Protein AF-A0A951BJT9-F1 (afdb_monomer_lite)

Sequence (90 aa):
MVFGVRPTSNATVVIPDLRGVLATVLADAGVSVLPRYLCAGELERGVLIELHTPSDLPLNTLFLVTRPTALSNAAVVALHARLLLQGRLW

Radius of gyration: 17.81 Å; chains: 1; bounding box: 39×24×49 Å

Structure (mmCIF, N/CA/C/O backbone):
data_AF-A0A951BJT9-F1
#
_entry.id   AF-A0A951BJT9-F1
#
loop_
_atom_site.group_PDB
_atom_site.id
_atom_site.type_symbol
_atom_site.label_atom_id
_atom_site.label_alt_id
_atom_site.label_comp_id
_atom_site.label_asym_id
_atom_site.label_entity_id
_atom_site.label_seq_id
_atom_site.pdbx_PDB_ins_code
_atom_site.Cartn_x
_atom_site.Cartn_y
_atom_site.Cartn_z
_atom_site.occupancy
_atom_site.B_iso_or_equiv
_atom_site.auth_seq_id
_atom_site.auth_comp_id
_atom_site.auth_asym_id
_atom_site.auth_atom_id
_atom_site.pdbx_PDB_model_num
ATOM 1 N N . MET A 1 1 ? 6.204 2.254 16.009 1.00 62.31 1 MET A N 1
ATOM 2 C CA . MET A 1 1 ? 4.886 1.593 16.181 1.00 62.31 1 MET A CA 1
ATOM 3 C C . MET A 1 1 ? 3.814 2.652 16.022 1.00 62.31 1 MET A C 1
ATOM 5 O O . MET A 1 1 ? 3.976 3.691 16.638 1.00 62.31 1 MET A O 1
ATOM 9 N N . VAL A 1 2 ? 2.758 2.403 15.240 1.00 70.19 2 VAL A N 1
ATOM 10 C CA . VAL A 1 2 ? 1.741 3.422 14.882 1.00 70.19 2 VAL A CA 1
ATOM 11 C C . VAL A 1 2 ? 1.111 4.095 16.108 1.00 70.19 2 VAL A C 1
ATOM 13 O O . VAL A 1 2 ? 0.879 5.292 16.080 1.00 70.19 2 VAL A O 1
ATOM 16 N N . PHE A 1 3 ? 0.908 3.352 17.201 1.00 76.06 3 PHE A N 1
ATOM 17 C CA . PHE A 1 3 ? 0.276 3.863 18.426 1.00 76.06 3 PHE A CA 1
ATOM 18 C C . PHE A 1 3 ? 1.245 4.101 19.594 1.00 76.06 3 PHE A C 1
ATOM 20 O O . PHE A 1 3 ? 0.798 4.325 20.713 1.00 76.06 3 PHE A O 1
ATOM 27 N N . GLY A 1 4 ? 2.562 3.967 19.395 1.00 77.69 4 GLY A N 1
ATOM 28 C CA . GLY A 1 4 ? 3.567 4.089 20.470 1.00 77.69 4 GLY A CA 1
ATOM 29 C C . GLY A 1 4 ? 3.512 3.011 21.571 1.00 77.69 4 GLY A C 1
ATOM 30 O O . GLY A 1 4 ? 4.497 2.802 22.269 1.00 77.69 4 GLY A O 1
ATOM 31 N N . VAL A 1 5 ? 2.407 2.269 21.682 1.00 82.44 5 VAL A N 1
ATOM 32 C CA . VAL A 1 5 ? 2.182 1.171 22.629 1.00 82.44 5 VAL A CA 1
ATOM 33 C C . VAL A 1 5 ? 1.727 -0.086 21.904 1.00 82.44 5 VAL A C 1
ATOM 35 O O . VAL A 1 5 ? 1.199 -0.034 20.788 1.00 82.44 5 VAL A O 1
ATOM 38 N N . ARG A 1 6 ? 1.977 -1.247 22.515 1.00 79.81 6 ARG A N 1
ATOM 39 C CA . ARG A 1 6 ? 1.558 -2.524 21.938 1.00 79.81 6 ARG A CA 1
ATOM 40 C C . ARG A 1 6 ? 0.040 -2.645 22.103 1.00 79.81 6 ARG A C 1
ATOM 42 O O . ARG A 1 6 ? -0.425 -2.509 23.234 1.00 79.81 6 ARG A O 1
ATOM 49 N N . PRO A 1 7 ? -0.723 -2.917 21.030 1.00 80.56 7 PRO A N 1
ATOM 50 C CA . PRO A 1 7 ? -2.146 -3.201 21.161 1.00 80.56 7 PRO A CA 1
ATOM 51 C C . PRO A 1 7 ? -2.373 -4.368 22.126 1.00 80.56 7 PRO A C 1
ATOM 53 O O . PRO A 1 7 ? -1.665 -5.375 22.064 1.00 80.56 7 PRO A O 1
ATOM 56 N N . THR A 1 8 ? -3.339 -4.218 23.029 1.00 85.69 8 THR A N 1
ATOM 57 C CA . THR A 1 8 ? -3.734 -5.257 23.994 1.00 85.69 8 THR A CA 1
ATOM 58 C C . THR A 1 8 ? -4.724 -6.257 23.399 1.00 85.69 8 THR A C 1
ATOM 60 O O . THR A 1 8 ? -4.892 -7.347 23.941 1.00 85.69 8 THR A O 1
ATOM 63 N N . SER A 1 9 ? -5.359 -5.905 22.279 1.00 82.81 9 SER A N 1
ATOM 64 C CA . SER A 1 9 ? -6.258 -6.758 21.508 1.00 82.81 9 SER A CA 1
ATOM 65 C C . SER A 1 9 ? -5.557 -7.383 20.299 1.00 82.81 9 SER A C 1
ATOM 67 O O . SER A 1 9 ? -4.631 -6.813 19.717 1.00 82.81 9 SER A O 1
ATOM 69 N N . ASN A 1 10 ? -6.027 -8.569 19.910 1.00 86.00 10 ASN A N 1
ATOM 70 C CA . ASN A 1 10 ? -5.621 -9.228 18.671 1.00 86.00 10 ASN A CA 1
ATOM 71 C C . ASN A 1 10 ? -6.447 -8.713 17.486 1.00 86.00 10 ASN A C 1
ATOM 73 O O . ASN A 1 10 ? -7.567 -8.232 17.659 1.00 86.00 10 ASN A O 1
ATOM 77 N N . ALA A 1 11 ? -5.910 -8.865 16.275 1.00 88.12 11 ALA A N 1
ATOM 78 C CA . ALA A 1 11 ? -6.678 -8.637 15.058 1.00 88.12 11 ALA A CA 1
ATOM 79 C C . ALA A 1 11 ? -7.819 -9.665 14.948 1.00 88.12 11 ALA A C 1
ATOM 81 O O . ALA A 1 11 ? -7.579 -10.868 15.052 1.00 88.12 11 ALA A O 1
ATOM 82 N N . THR A 1 12 ? -9.044 -9.191 14.712 1.00 91.50 12 THR A N 1
ATOM 83 C CA . THR A 1 12 ? -10.229 -10.046 14.511 1.00 91.50 12 THR A CA 1
ATOM 84 C C . THR A 1 12 ? -10.184 -10.786 13.172 1.00 91.50 12 THR A C 1
ATOM 86 O O . THR A 1 12 ? -10.684 -11.902 13.064 1.00 91.50 12 THR A O 1
ATOM 89 N N . VAL A 1 13 ? -9.573 -10.177 12.151 1.00 92.31 13 VAL A N 1
ATOM 90 C CA . VAL A 1 13 ? -9.438 -10.726 10.795 1.00 92.31 13 VAL A CA 1
ATOM 91 C C . VAL A 1 13 ? -8.026 -10.446 10.283 1.00 92.31 13 VAL A C 1
ATOM 93 O O . VAL A 1 13 ? -7.478 -9.370 10.521 1.00 92.31 13 VAL A O 1
ATOM 96 N N . VAL A 1 14 ? -7.440 -11.412 9.571 1.00 93.94 14 VAL A N 1
ATOM 97 C CA . VAL A 1 14 ? -6.137 -11.279 8.904 1.00 93.94 14 VAL A CA 1
ATOM 98 C C . VAL A 1 14 ? -6.338 -11.426 7.401 1.00 93.94 14 VAL A C 1
ATOM 100 O O . VAL A 1 14 ? -6.943 -12.393 6.946 1.00 93.94 14 VAL A O 1
ATOM 103 N N . ILE A 1 15 ? -5.830 -10.460 6.637 1.00 95.62 15 ILE A N 1
ATOM 104 C CA . ILE A 1 15 ? -5.989 -10.369 5.181 1.00 95.62 15 ILE A CA 1
ATOM 105 C C . ILE A 1 15 ? -4.592 -10.268 4.561 1.00 95.62 15 ILE A C 1
ATOM 107 O O . ILE A 1 15 ? -3.758 -9.530 5.091 1.00 95.62 15 ILE A O 1
ATOM 111 N N . PRO A 1 16 ? -4.305 -10.998 3.468 1.00 95.06 16 PRO A N 1
ATOM 112 C CA . PRO A 1 16 ? -2.948 -11.111 2.936 1.00 95.06 16 PRO A CA 1
ATOM 113 C C . PRO A 1 16 ? -2.446 -9.855 2.207 1.00 95.06 16 PRO A C 1
ATOM 115 O O . PRO A 1 16 ? -1.258 -9.777 1.903 1.00 95.06 16 PRO A O 1
ATOM 118 N N . ASP A 1 17 ? -3.312 -8.880 1.915 1.00 95.06 17 ASP A N 1
ATOM 119 C CA . ASP A 1 17 ? -2.945 -7.672 1.180 1.00 95.06 17 ASP A CA 1
ATOM 120 C C . ASP A 1 17 ? -3.727 -6.425 1.630 1.00 95.06 17 ASP A C 1
ATOM 122 O O . ASP A 1 17 ? -4.852 -6.493 2.129 1.00 95.06 17 ASP A O 1
ATOM 126 N N . LEU A 1 18 ? -3.125 -5.252 1.420 1.00 94.81 18 LEU A N 1
ATOM 127 C CA . LEU A 1 18 ? -3.683 -3.972 1.861 1.00 94.81 18 LEU A CA 1
ATOM 128 C C . LEU A 1 18 ? -4.943 -3.550 1.089 1.00 94.81 18 LEU A C 1
ATOM 130 O O . LEU A 1 18 ? -5.760 -2.808 1.633 1.00 94.81 18 LEU A O 1
ATOM 134 N N . ARG A 1 19 ? -5.127 -4.003 -0.160 1.00 96.19 19 ARG A N 1
ATOM 135 C CA . ARG A 1 19 ? -6.332 -3.678 -0.941 1.00 96.19 19 ARG A CA 1
ATOM 136 C C . ARG A 1 19 ? -7.533 -4.434 -0.380 1.00 96.19 19 ARG A C 1
ATOM 138 O O . ARG A 1 19 ? -8.607 -3.853 -0.265 1.00 96.19 19 ARG A O 1
ATOM 145 N N . GLY A 1 20 ? -7.338 -5.686 0.031 1.00 97.19 20 GLY A N 1
ATOM 146 C CA . GLY A 1 20 ? -8.332 -6.468 0.757 1.00 97.19 20 GLY A CA 1
ATOM 147 C C . GLY A 1 20 ? -8.681 -5.852 2.115 1.00 97.19 20 GLY A C 1
ATOM 148 O O . GLY A 1 20 ? -9.859 -5.781 2.468 1.00 97.19 20 GLY A O 1
ATOM 149 N N . VAL A 1 21 ? -7.687 -5.334 2.850 1.00 97.06 21 VAL A N 1
ATOM 150 C CA . VAL A 1 21 ? -7.933 -4.590 4.101 1.00 97.06 21 VAL A CA 1
ATOM 151 C C . VAL A 1 21 ? -8.799 -3.358 3.836 1.00 97.06 21 VAL A C 1
ATOM 153 O O . VAL A 1 21 ? -9.804 -3.176 4.517 1.00 97.06 21 VAL A O 1
ATOM 156 N N . LEU A 1 22 ? -8.465 -2.548 2.826 1.00 97.31 22 LEU A N 1
ATOM 157 C CA . LEU A 1 22 ? -9.272 -1.386 2.443 1.00 97.31 22 LEU A CA 1
ATOM 158 C C . LEU A 1 22 ? -10.713 -1.783 2.088 1.00 97.31 22 LEU A C 1
ATOM 160 O O . LEU A 1 22 ? -11.651 -1.188 2.609 1.00 97.31 22 LEU A O 1
ATOM 164 N N . ALA A 1 23 ? -10.898 -2.805 1.249 1.00 97.31 23 ALA A N 1
ATOM 165 C CA . ALA A 1 23 ? -12.226 -3.283 0.863 1.00 97.31 23 ALA A CA 1
ATOM 166 C C . ALA A 1 23 ? -1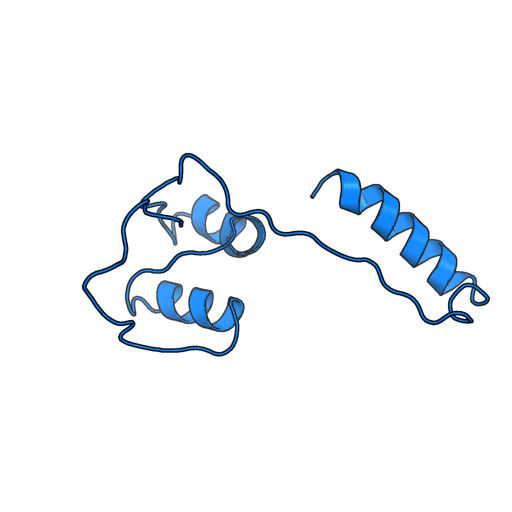3.058 -3.747 2.071 1.00 97.31 23 ALA A C 1
ATOM 168 O O . ALA A 1 23 ? -14.258 -3.505 2.124 1.00 97.31 23 ALA A O 1
ATOM 169 N N . THR A 1 24 ? -12.414 -4.367 3.060 1.00 97.00 24 THR A N 1
ATOM 170 C CA . THR A 1 24 ? -13.061 -4.839 4.292 1.00 97.00 24 THR A CA 1
ATOM 171 C C . THR A 1 24 ? -13.514 -3.676 5.174 1.00 97.00 24 THR A C 1
ATOM 173 O O . THR A 1 24 ? -14.634 -3.689 5.675 1.00 97.00 24 THR A O 1
ATOM 176 N N . VAL A 1 25 ? -12.684 -2.637 5.314 1.00 96.81 25 VAL A N 1
ATOM 177 C CA . VAL A 1 25 ? -13.063 -1.410 6.036 1.00 96.81 25 VAL A CA 1
ATOM 178 C C . VAL A 1 25 ? -14.212 -0.692 5.320 1.00 96.81 25 VAL A C 1
ATOM 180 O O . VAL A 1 25 ? -15.171 -0.287 5.963 1.00 96.81 25 VAL A O 1
ATOM 183 N N . LEU A 1 26 ? -14.165 -0.588 3.987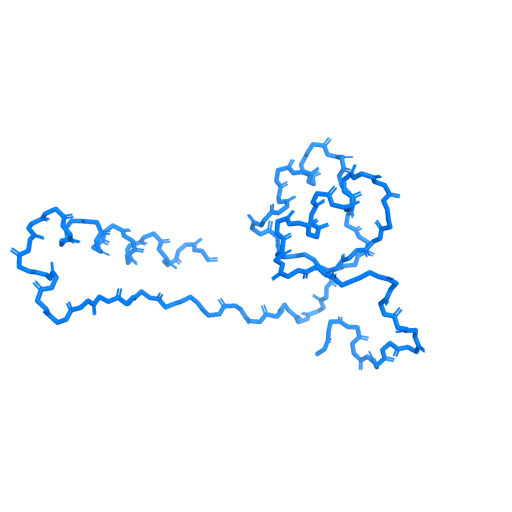 1.00 97.25 26 LEU A N 1
ATOM 184 C CA . LEU A 1 26 ? -15.250 0.003 3.189 1.00 97.25 26 LEU A CA 1
ATOM 185 C C . LEU A 1 26 ? -16.564 -0.790 3.269 1.00 97.25 26 LEU A C 1
ATOM 187 O O . LEU A 1 26 ? -17.630 -0.221 3.059 1.00 97.25 26 LEU A O 1
ATOM 191 N N . ALA A 1 27 ? -16.493 -2.087 3.571 1.00 96.69 27 ALA A N 1
ATOM 192 C CA . ALA A 1 27 ? -17.646 -2.945 3.827 1.00 96.69 27 ALA A CA 1
ATOM 193 C C . ALA A 1 27 ? -18.136 -2.883 5.290 1.00 96.69 27 ALA A C 1
ATOM 195 O O . ALA A 1 27 ? -18.889 -3.757 5.713 1.00 96.69 27 ALA A O 1
ATOM 196 N N . ASP A 1 28 ? -17.698 -1.876 6.052 1.00 94.12 28 ASP A N 1
ATOM 197 C CA . ASP A 1 28 ? -18.090 -1.611 7.442 1.00 94.12 28 ASP A CA 1
ATOM 198 C C . ASP A 1 28 ? -17.693 -2.715 8.441 1.00 94.12 28 ASP A C 1
ATOM 200 O O . ASP A 1 28 ? -18.250 -2.851 9.528 1.00 94.12 28 ASP A O 1
ATOM 204 N N . ALA A 1 29 ? -16.677 -3.518 8.110 1.00 93.50 29 ALA A N 1
ATOM 205 C CA . ALA A 1 29 ? -16.209 -4.600 8.978 1.00 93.50 29 ALA A CA 1
ATOM 206 C C . ALA A 1 29 ? -15.207 -4.139 10.063 1.00 93.50 29 ALA A C 1
ATOM 208 O O . ALA A 1 29 ? -14.536 -4.969 10.682 1.00 93.50 29 ALA A O 1
ATOM 209 N N . GLY A 1 30 ? -15.089 -2.827 10.303 1.00 93.44 30 GLY A N 1
ATOM 210 C CA . GLY A 1 30 ? -14.289 -2.244 11.383 1.00 93.44 30 GLY A CA 1
ATOM 211 C C . GLY A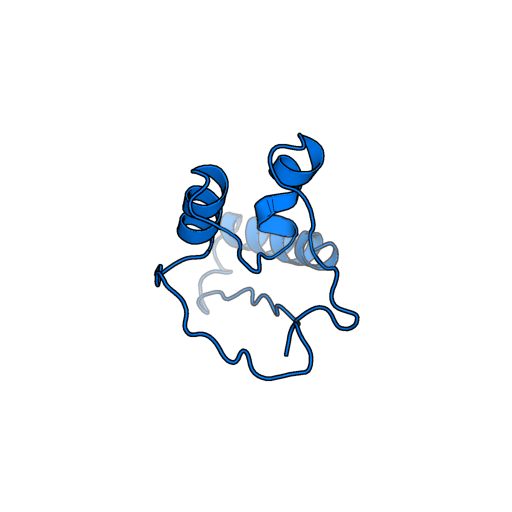 1 30 ? -13.274 -1.199 10.917 1.00 93.44 30 GLY A C 1
ATOM 212 O O . GLY A 1 30 ? -13.502 -0.468 9.960 1.00 93.44 30 GLY A O 1
ATOM 213 N N . VAL A 1 31 ? -12.143 -1.112 11.623 1.00 94.12 31 VAL A N 1
ATOM 214 C CA . VAL A 1 31 ? -11.103 -0.087 11.419 1.00 94.12 31 VAL A CA 1
ATOM 215 C C . VAL A 1 31 ? -9.738 -0.726 11.182 1.00 94.12 31 VAL A C 1
ATOM 217 O O . VAL A 1 31 ? -9.475 -1.839 11.636 1.00 94.12 31 VAL A O 1
ATOM 220 N N . SER A 1 32 ? -8.846 -0.017 10.491 1.00 93.62 32 SER A N 1
ATOM 221 C CA . SER A 1 32 ? -7.482 -0.488 10.238 1.00 93.62 32 SER A CA 1
ATOM 222 C C . SER A 1 32 ? -6.501 0.671 10.044 1.00 93.62 32 SER A C 1
ATOM 224 O O . SER A 1 32 ? -6.900 1.826 9.909 1.00 93.62 32 SER A O 1
ATOM 226 N N . VAL A 1 33 ? -5.207 0.351 10.010 1.00 90.81 33 VAL A N 1
ATOM 227 C CA . VAL A 1 33 ? -4.141 1.272 9.599 1.00 90.81 33 VAL A CA 1
ATOM 228 C C . VAL A 1 33 ? -3.874 1.063 8.110 1.00 90.81 33 VAL A C 1
ATOM 230 O O . VAL A 1 33 ? -3.528 -0.041 7.691 1.00 90.81 33 VAL A O 1
ATOM 233 N N . LEU A 1 34 ? -4.005 2.124 7.313 1.00 91.19 34 LEU A N 1
ATOM 234 C CA . LEU A 1 34 ? -3.832 2.082 5.860 1.00 91.19 34 LEU A CA 1
ATOM 235 C C . LEU A 1 34 ? -2.844 3.159 5.391 1.0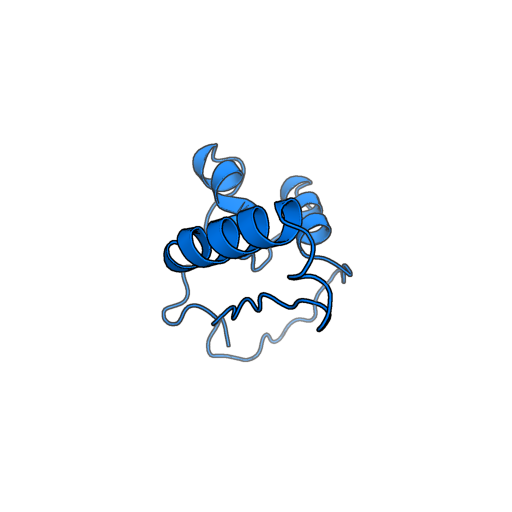0 91.19 34 LEU A C 1
ATOM 237 O O . LEU A 1 34 ? -2.872 4.276 5.913 1.00 91.19 34 LEU A O 1
ATOM 241 N N . PRO A 1 35 ? -1.987 2.871 4.393 1.00 90.62 35 PRO A N 1
ATOM 242 C CA . PRO A 1 35 ? -1.168 3.905 3.779 1.00 90.62 35 PRO A CA 1
ATOM 243 C C . PRO A 1 35 ? -2.031 4.927 3.042 1.00 90.62 35 PRO A C 1
ATOM 245 O O . PRO A 1 35 ? -2.902 4.556 2.256 1.00 90.62 35 PRO A O 1
ATOM 248 N N . ARG A 1 36 ? -1.736 6.218 3.224 1.00 89.69 36 ARG A N 1
ATOM 249 C CA . ARG A 1 36 ? -2.513 7.309 2.618 1.00 89.69 36 ARG A CA 1
ATOM 250 C C . ARG A 1 36 ? -2.592 7.218 1.093 1.00 89.69 36 ARG A C 1
ATOM 252 O O . ARG A 1 36 ? -3.662 7.440 0.543 1.00 89.69 36 ARG A O 1
ATOM 259 N N . TYR A 1 37 ? -1.520 6.802 0.415 1.00 89.06 37 TYR A N 1
ATOM 260 C CA . TYR A 1 37 ? -1.529 6.621 -1.045 1.00 89.06 37 TYR A CA 1
ATOM 261 C C . TYR A 1 37 ? -2.561 5.589 -1.531 1.00 89.06 37 TYR A C 1
ATOM 263 O O . TYR A 1 37 ? -2.922 5.594 -2.704 1.00 89.06 37 TYR A O 1
ATOM 271 N N . LEU A 1 38 ? -3.010 4.681 -0.657 1.00 93.00 38 LEU A N 1
ATOM 272 C CA . LEU A 1 38 ? -3.969 3.638 -1.002 1.00 93.00 38 LEU A CA 1
ATOM 273 C C . LEU A 1 38 ? -5.420 4.081 -0.792 1.00 93.00 38 LEU A C 1
ATOM 275 O O . LEU A 1 38 ? -6.293 3.568 -1.481 1.00 93.00 38 LEU A O 1
ATOM 279 N N . CYS A 1 39 ? -5.671 4.992 0.154 1.00 95.06 39 CYS A N 1
ATOM 280 C CA . CYS A 1 39 ? -7.019 5.375 0.588 1.00 95.06 39 CYS A CA 1
ATOM 281 C C . CYS A 1 39 ? -7.337 6.876 0.450 1.00 95.06 39 CYS A C 1
ATOM 283 O O . CYS A 1 39 ? -8.359 7.335 0.959 1.00 95.06 39 CYS A O 1
ATOM 285 N N . ALA A 1 40 ? -6.466 7.662 -0.195 1.00 94.88 40 ALA A N 1
ATOM 286 C CA . ALA A 1 40 ? -6.645 9.109 -0.343 1.00 94.88 40 ALA A CA 1
ATOM 287 C C . ALA A 1 40 ? -7.989 9.465 -0.993 1.00 94.88 40 ALA A C 1
ATOM 289 O O . ALA A 1 40 ? -8.720 10.295 -0.462 1.00 94.88 40 ALA A O 1
ATOM 290 N N . GLY A 1 41 ? -8.363 8.784 -2.080 1.00 96.94 41 GLY A N 1
ATOM 291 C CA . GLY A 1 41 ? -9.623 9.062 -2.770 1.00 96.94 41 GLY A CA 1
ATOM 292 C C . GLY A 1 41 ? -10.856 8.733 -1.921 1.00 96.94 41 GLY A C 1
ATOM 293 O O . GLY A 1 41 ? -11.870 9.417 -2.000 1.00 96.94 41 GLY A O 1
ATOM 294 N N . GLU A 1 42 ? -10.794 7.688 -1.103 1.00 97.25 42 GLU A N 1
ATOM 295 C CA . GLU A 1 42 ? -11.864 7.292 -0.186 1.00 97.25 42 GLU A CA 1
ATOM 296 C C . GLU A 1 42 ? -12.040 8.306 0.949 1.00 97.25 42 GLU A C 1
ATOM 298 O O . GLU A 1 42 ? -13.170 8.627 1.319 1.00 97.25 42 GLU A O 1
ATOM 303 N N . LEU A 1 43 ? -10.930 8.837 1.465 1.00 96.56 43 LEU A N 1
ATOM 304 C CA . LEU A 1 43 ? -10.927 9.914 2.454 1.00 96.56 43 LE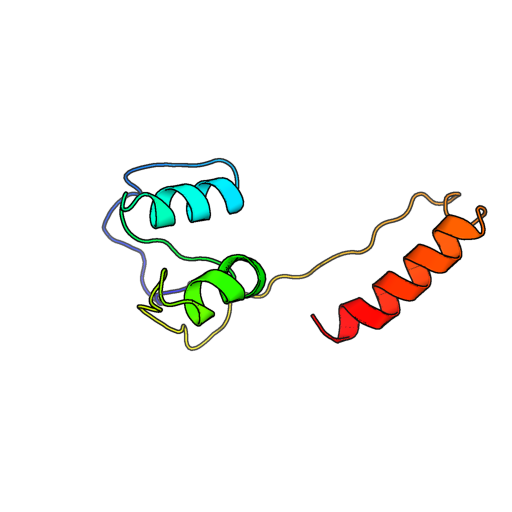U A CA 1
ATOM 305 C C . LEU A 1 43 ? -11.485 11.216 1.865 1.00 96.56 43 LEU A C 1
ATOM 307 O O . LEU A 1 43 ? -12.331 11.852 2.484 1.00 96.56 43 LEU A O 1
ATOM 311 N N . GLU A 1 44 ? -11.066 11.588 0.652 1.00 97.31 44 GLU A N 1
ATOM 312 C CA . GLU A 1 44 ? -11.560 12.779 -0.056 1.00 97.31 44 GLU A CA 1
ATOM 313 C C . GLU A 1 44 ? -13.069 12.718 -0.318 1.00 97.31 44 GLU A C 1
ATOM 315 O O . GLU A 1 44 ? -13.767 13.723 -0.199 1.00 97.31 44 GLU A O 1
ATOM 320 N N . ARG A 1 45 ? -13.592 11.528 -0.638 1.00 97.25 45 ARG A N 1
ATOM 321 C CA . ARG A 1 45 ? -15.035 11.296 -0.814 1.00 97.25 45 ARG A CA 1
ATOM 322 C C . ARG A 1 45 ? -15.805 11.200 0.507 1.00 97.25 45 ARG A C 1
ATOM 324 O O . ARG A 1 45 ? -17.028 11.104 0.470 1.00 97.25 45 ARG A O 1
ATOM 331 N N . GLY A 1 46 ? -15.120 11.174 1.651 1.00 95.75 46 GLY A N 1
ATOM 332 C CA . GLY A 1 46 ? -15.735 11.016 2.970 1.00 95.75 46 GLY A CA 1
ATOM 333 C C . GLY A 1 46 ? -16.334 9.630 3.233 1.00 95.75 46 GLY A C 1
ATOM 334 O O . GLY A 1 46 ? -17.097 9.473 4.180 1.00 95.75 46 GLY A O 1
ATOM 335 N N . VAL A 1 47 ? -16.006 8.623 2.413 1.00 96.31 47 VAL A N 1
ATOM 336 C CA . VAL A 1 47 ? -16.418 7.225 2.659 1.00 96.31 47 VAL A CA 1
ATOM 337 C C . VAL A 1 47 ? -15.505 6.527 3.667 1.00 96.31 47 VAL A C 1
ATOM 339 O O . VAL A 1 47 ? -15.894 5.528 4.260 1.00 96.31 47 VAL A O 1
ATOM 342 N N . LEU A 1 48 ? -14.306 7.070 3.885 1.00 97.06 48 LEU A N 1
ATOM 343 C CA . LEU A 1 48 ? -13.471 6.772 5.041 1.00 97.06 48 LEU A CA 1
ATOM 344 C C . LEU A 1 48 ? -13.240 8.045 5.843 1.00 97.06 48 LEU A C 1
ATOM 346 O O . LEU A 1 48 ? -13.147 9.137 5.283 1.00 97.06 48 LEU A O 1
ATOM 350 N N . ILE A 1 49 ? -13.062 7.877 7.149 1.00 95.50 49 ILE A N 1
ATOM 351 C CA . ILE A 1 49 ? -12.638 8.945 8.050 1.00 95.50 49 ILE A CA 1
ATOM 352 C C . ILE A 1 49 ? -11.281 8.601 8.656 1.00 95.50 49 ILE A C 1
ATOM 354 O O . ILE A 1 49 ? -10.991 7.447 8.979 1.00 95.50 49 ILE A O 1
ATOM 358 N N . GLU A 1 50 ? -10.430 9.608 8.809 1.00 94.19 50 GLU A N 1
ATOM 359 C CA . GLU A 1 50 ? -9.166 9.455 9.518 1.00 94.19 50 GLU A CA 1
ATOM 360 C C . GLU A 1 50 ? -9.418 9.490 11.027 1.00 94.19 50 GLU A C 1
ATOM 362 O O . GLU A 1 50 ? -9.893 10.487 11.562 1.00 94.19 50 GLU A O 1
ATOM 367 N N . LEU A 1 51 ? -9.095 8.392 11.714 1.00 92.56 51 LEU A N 1
ATOM 368 C CA . LEU A 1 51 ? -9.260 8.286 13.168 1.00 92.56 51 LEU A CA 1
ATOM 369 C C . LEU A 1 51 ? -8.025 8.763 13.940 1.00 92.56 51 LEU A C 1
ATOM 371 O O . LEU A 1 51 ? -8.137 9.209 15.079 1.00 92.56 51 LEU A O 1
ATOM 375 N N . HIS A 1 52 ? -6.839 8.626 13.345 1.00 88.50 52 HIS A N 1
ATOM 376 C CA . HIS A 1 52 ? -5.574 8.980 13.974 1.00 88.50 52 HIS A CA 1
ATOM 377 C C . HIS A 1 52 ? -4.487 9.227 12.925 1.00 88.50 52 HIS A C 1
ATOM 379 O O . HIS A 1 52 ? -4.234 8.362 12.084 1.00 88.50 52 HIS A O 1
ATOM 385 N N . THR A 1 53 ? -3.801 10.365 13.036 1.00 84.38 53 THR A N 1
ATOM 386 C CA . THR A 1 53 ? -2.561 10.647 12.305 1.00 84.38 53 THR A CA 1
ATOM 387 C C . THR A 1 53 ? -1.375 10.372 13.233 1.00 84.38 53 THR A C 1
ATOM 389 O O . THR A 1 53 ? -1.235 11.069 14.243 1.00 84.38 53 THR A O 1
ATOM 392 N N . PRO A 1 54 ? -0.524 9.371 12.946 1.00 80.06 54 PRO A N 1
ATOM 393 C CA . PRO A 1 54 ? 0.641 9.103 13.780 1.00 80.06 54 PRO A CA 1
ATOM 394 C C . PRO A 1 54 ? 1.651 10.250 13.671 1.00 80.06 54 PRO A C 1
ATOM 396 O O . PRO A 1 54 ? 1.849 10.806 12.590 1.00 80.06 54 PRO A O 1
ATOM 399 N N . SER A 1 55 ? 2.313 10.580 14.784 1.00 79.50 55 SER A N 1
ATOM 400 C CA . SER A 1 55 ? 3.362 11.612 14.820 1.00 79.50 55 SER A CA 1
ATOM 401 C C . SER A 1 55 ? 4.562 11.250 13.944 1.00 79.50 55 SER A C 1
ATOM 403 O O . SER A 1 55 ? 5.149 12.127 13.319 1.00 79.50 55 SER A O 1
ATOM 405 N N . ASP A 1 56 ? 4.872 9.953 13.864 1.00 77.69 56 ASP A N 1
ATOM 406 C CA . ASP A 1 56 ? 5.892 9.393 12.985 1.00 77.69 56 ASP A CA 1
ATOM 407 C C . ASP A 1 56 ? 5.223 8.516 11.926 1.00 77.69 56 ASP A C 1
ATOM 409 O O . ASP A 1 56 ? 4.703 7.432 12.220 1.00 77.69 56 ASP A O 1
ATOM 413 N N . LEU A 1 57 ? 5.241 8.978 10.675 1.00 70.75 57 LEU A N 1
ATOM 414 C CA . LEU A 1 57 ? 4.736 8.189 9.559 1.00 70.75 57 LEU A CA 1
ATOM 415 C C . LEU A 1 57 ? 5.637 6.961 9.347 1.00 70.75 57 LEU A C 1
ATOM 417 O O . LEU A 1 57 ? 6.861 7.102 9.266 1.00 70.75 57 LEU A O 1
ATOM 421 N N . PRO A 1 58 ? 5.069 5.747 9.234 1.00 74.44 58 PRO A N 1
ATOM 422 C CA . PRO A 1 58 ? 5.862 4.568 8.925 1.00 74.44 58 PRO A CA 1
ATOM 423 C C . PRO A 1 58 ? 6.545 4.737 7.561 1.00 74.44 58 PRO A C 1
ATOM 425 O O . PRO A 1 58 ? 5.888 5.010 6.556 1.00 74.44 58 PRO A O 1
ATOM 428 N N . LEU A 1 59 ? 7.870 4.556 7.536 1.00 78.00 59 LEU A N 1
ATOM 429 C CA . LEU A 1 59 ? 8.664 4.628 6.313 1.00 78.00 59 LEU A CA 1
ATOM 430 C C . LEU A 1 59 ? 8.257 3.489 5.368 1.00 78.00 59 LEU A C 1
ATOM 432 O O . LEU A 1 59 ? 8.368 2.315 5.725 1.00 78.00 59 LEU A O 1
ATOM 436 N N . ASN A 1 60 ? 7.831 3.832 4.154 1.00 76.75 60 ASN A N 1
ATOM 437 C CA . ASN A 1 60 ? 7.615 2.871 3.078 1.00 76.75 60 ASN A CA 1
ATOM 438 C C . ASN A 1 60 ? 8.645 3.107 1.968 1.00 76.75 60 ASN A C 1
ATOM 440 O O . ASN A 1 60 ? 8.466 3.980 1.122 1.00 76.75 60 ASN A O 1
ATOM 444 N N . THR A 1 61 ? 9.735 2.342 1.982 1.00 85.81 61 THR A N 1
ATOM 445 C CA . THR A 1 61 ? 10.781 2.449 0.960 1.00 85.81 61 THR A CA 1
ATOM 446 C C . THR A 1 61 ? 10.393 1.646 -0.275 1.00 85.81 61 THR A C 1
ATOM 448 O O . THR A 1 61 ? 10.305 0.419 -0.227 1.00 85.81 61 THR A O 1
ATOM 451 N N . LEU A 1 62 ? 10.206 2.335 -1.400 1.00 88.31 62 LEU A N 1
ATOM 452 C CA . LEU A 1 62 ? 9.975 1.703 -2.695 1.00 88.31 62 LEU A CA 1
ATOM 453 C C . LEU A 1 62 ? 11.305 1.454 -3.412 1.00 88.31 62 LEU A C 1
ATOM 455 O O . LEU A 1 62 ? 12.162 2.332 -3.486 1.00 88.31 62 LEU A O 1
ATOM 459 N N . PHE A 1 63 ? 11.452 0.263 -3.988 1.00 90.88 63 PHE A N 1
ATOM 460 C CA . PHE A 1 63 ? 12.611 -0.106 -4.794 1.00 90.88 63 PHE A CA 1
ATOM 461 C C . PHE A 1 63 ? 12.194 -0.306 -6.247 1.00 90.88 63 PHE A C 1
ATOM 463 O O . PHE A 1 63 ? 11.252 -1.043 -6.537 1.00 90.88 63 PHE A O 1
ATOM 470 N N . LEU A 1 64 ? 12.931 0.312 -7.170 1.00 93.31 64 LEU A N 1
ATOM 471 C CA . LEU A 1 64 ? 12.816 0.028 -8.595 1.00 93.31 64 LEU A CA 1
ATOM 472 C C . LEU A 1 64 ? 13.891 -0.989 -8.979 1.00 93.31 64 LEU A C 1
ATOM 474 O O . LEU A 1 64 ? 15.082 -0.687 -8.938 1.00 93.31 64 LEU A O 1
ATOM 478 N N . VAL A 1 65 ? 13.469 -2.200 -9.339 1.00 93.44 65 VAL A N 1
ATOM 479 C CA . VAL A 1 65 ? 14.374 -3.315 -9.646 1.00 93.44 65 VAL A CA 1
ATOM 480 C C . VAL A 1 65 ? 14.228 -3.706 -11.109 1.00 93.44 65 VAL A C 1
ATOM 482 O O . VAL A 1 65 ? 13.120 -3.848 -11.624 1.00 93.44 65 VAL A O 1
ATOM 485 N N . THR A 1 66 ? 15.356 -3.909 -11.786 1.00 93.50 66 THR A N 1
ATOM 486 C CA . THR A 1 66 ? 15.399 -4.387 -13.170 1.00 93.50 66 THR A CA 1
ATOM 487 C C . THR A 1 66 ? 16.297 -5.613 -13.280 1.00 93.50 66 THR A C 1
ATOM 489 O O . THR A 1 66 ? 17.215 -5.807 -12.483 1.00 93.50 66 THR A O 1
ATOM 492 N N . ARG A 1 67 ? 16.037 -6.471 -14.276 1.00 91.94 67 ARG A N 1
ATOM 493 C CA . ARG A 1 67 ? 17.002 -7.520 -14.638 1.00 91.94 67 ARG A CA 1
ATOM 494 C C . ARG A 1 67 ? 18.220 -6.864 -15.301 1.00 91.94 67 ARG A C 1
ATOM 496 O O . ARG A 1 67 ? 18.015 -5.910 -16.050 1.00 91.94 67 ARG A O 1
ATOM 503 N N . PRO A 1 68 ? 19.439 -7.411 -15.152 1.00 87.56 68 PRO A N 1
ATOM 504 C CA . PRO A 1 68 ? 20.654 -6.809 -15.713 1.00 87.56 68 PRO A CA 1
ATOM 505 C C . PRO A 1 68 ? 20.574 -6.450 -17.207 1.00 87.56 68 PRO A C 1
ATOM 507 O O . PRO A 1 68 ? 21.091 -5.425 -17.631 1.00 87.56 68 PRO A O 1
ATOM 510 N N . THR A 1 69 ? 19.876 -7.252 -18.014 1.00 92.00 69 THR A N 1
ATOM 511 C CA . THR A 1 69 ? 19.730 -7.037 -19.464 1.00 92.00 69 THR A CA 1
ATOM 512 C C . THR A 1 69 ? 18.480 -6.247 -19.856 1.00 92.00 69 THR A C 1
ATOM 514 O O . THR A 1 69 ? 18.296 -5.928 -21.030 1.00 92.00 69 THR A O 1
ATOM 517 N N . ALA A 1 70 ? 17.605 -5.908 -18.905 1.00 88.25 70 ALA A N 1
ATOM 518 C CA . ALA A 1 70 ? 16.319 -5.270 -19.188 1.00 88.25 70 ALA A CA 1
ATOM 519 C C . ALA A 1 70 ? 16.476 -3.873 -19.809 1.00 88.25 70 ALA A C 1
ATOM 521 O O . ALA A 1 70 ? 15.637 -3.459 -20.603 1.00 88.25 70 ALA A O 1
ATOM 522 N N . LEU A 1 71 ? 17.580 -3.184 -19.510 1.00 86.88 71 LEU A N 1
ATOM 523 C CA . LEU A 1 71 ? 17.884 -1.849 -20.029 1.00 86.88 71 LEU A CA 1
ATOM 524 C C . LEU A 1 71 ? 18.478 -1.851 -21.451 1.00 86.88 71 LEU A C 1
ATOM 526 O O . LEU A 1 71 ? 18.907 -0.811 -21.935 1.00 86.88 71 LEU A O 1
ATOM 530 N N . SER A 1 72 ? 18.475 -2.994 -22.143 1.00 91.88 72 SER A N 1
ATOM 531 C CA . SER A 1 72 ? 18.751 -3.060 -23.588 1.00 91.88 72 SER A CA 1
ATOM 532 C C . SER A 1 72 ? 17.510 -2.769 -24.446 1.00 91.88 72 SER A C 1
ATOM 534 O O . SER A 1 72 ? 17.632 -2.420 -25.617 1.00 91.88 72 SER A O 1
ATOM 536 N N . ASN A 1 73 ? 16.307 -2.880 -23.872 1.00 94.81 73 ASN A N 1
ATOM 537 C CA . ASN A 1 73 ? 15.057 -2.552 -24.549 1.00 94.81 73 ASN A CA 1
ATOM 538 C C . ASN A 1 73 ? 14.710 -1.071 -24.331 1.00 94.81 73 ASN A C 1
ATOM 540 O O . ASN A 1 73 ? 14.460 -0.647 -23.202 1.00 94.81 73 ASN A O 1
ATOM 544 N N . ALA A 1 74 ? 14.626 -0.301 -25.418 1.00 94.31 74 ALA A N 1
ATOM 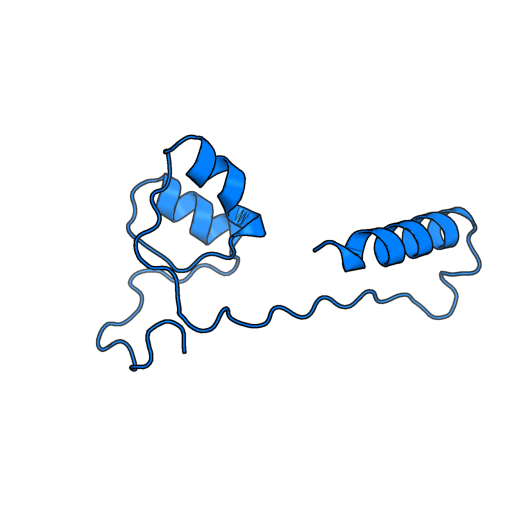545 C CA . ALA A 1 74 ? 14.340 1.134 -25.375 1.00 94.31 74 ALA A CA 1
ATOM 546 C C . ALA A 1 74 ? 13.032 1.487 -24.638 1.00 94.31 74 ALA A C 1
ATOM 548 O O . ALA A 1 74 ? 12.987 2.477 -23.909 1.00 94.31 74 ALA A O 1
ATOM 549 N N . ALA A 1 75 ? 11.984 0.663 -24.760 1.00 94.94 75 ALA A N 1
ATOM 550 C CA . ALA A 1 75 ? 10.724 0.887 -24.050 1.00 94.94 75 ALA A CA 1
ATOM 551 C C . ALA A 1 75 ? 10.890 0.726 -22.530 1.00 94.94 75 ALA A C 1
ATOM 553 O O . ALA A 1 75 ? 10.347 1.512 -21.753 1.00 94.94 75 ALA A O 1
ATOM 554 N N . VAL A 1 76 ? 11.689 -0.255 -22.098 1.00 95.19 76 VAL A N 1
ATOM 555 C CA . VAL A 1 76 ? 11.992 -0.472 -20.676 1.00 95.19 76 VAL A CA 1
ATOM 556 C C . VAL A 1 76 ? 12.856 0.661 -20.128 1.00 95.19 76 VAL A C 1
ATOM 558 O O . VAL A 1 76 ? 12.602 1.122 -19.020 1.00 95.19 76 VAL A O 1
ATOM 561 N N . VAL A 1 77 ? 13.823 1.162 -20.904 1.00 95.62 77 VAL A N 1
ATOM 562 C CA . VAL A 1 77 ? 14.634 2.334 -20.529 1.00 95.62 77 VAL A CA 1
ATOM 563 C C . VAL A 1 77 ? 13.751 3.565 -20.318 1.00 95.62 77 VAL A C 1
ATOM 565 O O . VAL A 1 77 ? 13.867 4.231 -19.288 1.00 95.62 77 VAL A O 1
ATOM 568 N N . ALA A 1 78 ? 12.834 3.841 -21.249 1.00 96.00 78 ALA A N 1
ATOM 569 C CA . ALA A 1 78 ? 11.915 4.971 -21.143 1.00 96.00 78 ALA A CA 1
ATOM 570 C C . ALA A 1 78 ? 11.003 4.858 -19.909 1.00 96.00 78 ALA A C 1
ATOM 572 O O . ALA A 1 78 ? 10.850 5.827 -19.160 1.00 96.00 78 ALA A O 1
ATOM 573 N N . LEU A 1 79 ? 10.443 3.669 -19.655 1.00 95.88 79 LEU A N 1
ATOM 574 C CA . LEU A 1 79 ? 9.620 3.414 -18.473 1.00 95.88 79 LEU A CA 1
ATOM 575 C C . LEU A 1 79 ? 10.428 3.558 -17.178 1.00 95.88 79 LEU A C 1
ATOM 577 O O . LEU A 1 79 ? 9.985 4.236 -16.257 1.00 95.88 79 LEU A O 1
ATOM 581 N N . HIS A 1 80 ? 11.620 2.966 -17.113 1.00 95.12 80 HIS A N 1
ATOM 582 C CA . HIS A 1 80 ? 12.504 3.044 -15.952 1.00 95.12 80 HIS A CA 1
ATOM 583 C C . HIS A 1 80 ? 12.869 4.497 -15.619 1.00 95.12 80 HIS A C 1
ATOM 585 O O . HIS A 1 80 ? 12.745 4.917 -14.470 1.00 95.12 80 HIS A O 1
ATOM 591 N N . ALA A 1 81 ? 13.243 5.293 -16.626 1.00 94.44 81 ALA A N 1
ATOM 592 C CA . ALA A 1 81 ? 13.527 6.715 -16.451 1.00 94.44 81 ALA A CA 1
ATOM 593 C C . ALA A 1 81 ? 12.297 7.490 -15.954 1.00 94.44 81 ALA A C 1
ATOM 595 O O . ALA A 1 81 ? 12.407 8.311 -15.041 1.00 94.44 81 ALA A O 1
ATOM 596 N N . ARG A 1 82 ? 11.110 7.203 -16.506 1.00 95.94 82 ARG A N 1
ATOM 597 C CA . ARG A 1 82 ? 9.862 7.834 -16.063 1.00 95.94 82 ARG A CA 1
ATOM 598 C C . ARG A 1 82 ? 9.529 7.474 -14.614 1.00 95.94 82 ARG A C 1
ATOM 600 O O . ARG A 1 82 ? 9.161 8.368 -13.857 1.00 95.94 82 ARG A O 1
ATOM 607 N N . LEU A 1 83 ? 9.679 6.210 -14.224 1.00 95.06 83 LEU A N 1
ATOM 608 C CA . LEU A 1 83 ? 9.441 5.755 -12.852 1.00 95.06 83 LEU A CA 1
ATOM 609 C C . LEU A 1 83 ? 10.426 6.393 -11.868 1.00 95.06 83 LEU A C 1
ATOM 611 O O . LEU A 1 83 ? 9.997 6.865 -10.823 1.00 95.06 83 LEU A O 1
ATOM 615 N N . LEU A 1 84 ? 11.713 6.501 -12.216 1.00 93.94 84 LEU A N 1
ATOM 616 C CA . LEU A 1 84 ? 12.697 7.202 -11.380 1.00 93.94 84 LEU A CA 1
ATOM 617 C C . LEU A 1 84 ? 12.393 8.693 -11.217 1.00 93.94 84 LEU A C 1
ATOM 619 O O . LEU A 1 84 ? 12.625 9.251 -10.147 1.00 93.94 84 LEU A O 1
ATOM 623 N N . LEU A 1 85 ? 11.896 9.349 -12.269 1.00 94.69 85 LEU A N 1
ATOM 624 C CA . LEU A 1 85 ? 11.513 10.756 -12.198 1.00 94.69 85 LEU A CA 1
ATOM 625 C C . LEU A 1 85 ? 10.304 10.950 -11.274 1.00 94.69 85 LEU A C 1
ATOM 627 O O . LEU A 1 85 ? 10.313 11.844 -10.434 1.00 94.69 85 LEU A O 1
ATOM 631 N N . GLN A 1 86 ? 9.264 10.129 -11.440 1.00 93.44 86 GLN A N 1
ATOM 632 C CA . GLN A 1 86 ? 8.025 10.249 -10.667 1.00 93.44 86 GLN A CA 1
ATOM 633 C C . GLN A 1 86 ? 8.175 9.769 -9.225 1.00 93.44 86 GLN A C 1
ATOM 635 O O . GLN A 1 86 ? 7.597 10.379 -8.337 1.00 93.44 86 GLN A O 1
ATOM 640 N N . GLY A 1 87 ? 9.003 8.752 -8.976 1.00 88.12 87 GLY A N 1
ATOM 641 C CA . GLY A 1 87 ? 9.236 8.210 -7.637 1.00 88.12 87 GLY A CA 1
ATOM 642 C C . GLY A 1 87 ? 9.834 9.200 -6.639 1.00 88.12 87 GLY A C 1
ATOM 643 O O . GLY A 1 87 ? 9.778 8.952 -5.446 1.00 88.12 87 GLY A O 1
ATOM 644 N N . ARG A 1 88 ? 10.369 10.339 -7.099 1.00 83.69 88 ARG A N 1
ATOM 645 C CA . ARG A 1 88 ? 10.810 11.443 -6.226 1.00 83.69 88 ARG A CA 1
ATOM 646 C C . ARG A 1 88 ? 9.657 12.264 -5.641 1.00 83.69 88 ARG A C 1
ATOM 648 O O . ARG A 1 88 ? 9.902 13.103 -4.783 1.00 83.69 88 ARG A O 1
ATOM 655 N N . LEU A 1 89 ? 8.448 12.088 -6.169 1.00 83.81 89 LEU A N 1
ATOM 656 C CA . LEU A 1 89 ? 7.234 12.809 -5.779 1.00 83.81 89 LEU A CA 1
ATOM 657 C C . LEU A 1 89 ? 6.261 11.928 -4.978 1.00 83.81 89 LEU A C 1
ATOM 659 O O . LEU A 1 89 ? 5.168 12.388 -4.659 1.00 83.81 89 LEU A O 1
ATOM 663 N N . TRP A 1 90 ? 6.620 10.667 -4.729 1.00 78.31 90 TRP A N 1
ATOM 664 C CA . TRP A 1 90 ? 5.835 9.700 -3.958 1.00 78.31 90 TRP A CA 1
ATOM 665 C C . TRP A 1 90 ? 6.348 9.631 -2.524 1.00 78.31 90 TRP A C 1
ATOM 667 O O . TRP A 1 90 ? 5.497 9.454 -1.625 1.00 78.31 90 TRP A O 1
#

Secondary structure (DSSP, 8-state):
-TTSS--SSPPS---SSHHHHHHHHHTTS------HHHHHHHHHTTSS------SSPPP--------TTGGGSHHHHHHHHHHHHHGGG-

Foldseek 3Di:
DQVVDDDPDDDPDDDPDQLVVVVCVLVVVDDDDHDCVNCVVCVVVVSDDDPDDGPDDDDDDDDDDDDPCQCVDPVSVVVSVVCVVCVVVD

pLDDT: mean 90.22, std 7.42, range [62.31, 97.31]